Protein AF-A0A0H4X5N9-F1 (afdb_monomer)

Sequence (51 aa):
MRLEQVEDKGTLIILTPERFTASNPEHVALAEVVHATLEQAGLMRPLQAQP

Structure (mmCIF, N/CA/C/O backbone):
data_AF-A0A0H4X5N9-F1
#
_entry.id   AF-A0A0H4X5N9-F1
#
loop_
_atom_site.group_PDB
_atom_site.id
_atom_site.type_symbol
_atom_site.label_atom_id
_atom_site.label_alt_id
_atom_site.label_comp_id
_atom_site.label_asym_id
_atom_site.label_entity_id
_atom_site.label_seq_id
_atom_site.pdbx_PDB_ins_code
_atom_site.Cartn_x
_atom_site.Cartn_y
_atom_site.Cartn_z
_atom_site.occupancy
_atom_site.B_iso_or_equiv
_atom_site.auth_seq_id
_atom_site.auth_comp_id
_atom_site.auth_asym_id
_atom_site.auth_atom_id
_atom_site.pdbx_PDB_model_num
ATOM 1 N N . MET A 1 1 ? -5.052 -6.998 -5.230 1.00 83.06 1 MET A N 1
ATOM 2 C CA . MET A 1 1 ? -5.184 -6.439 -3.871 1.00 83.06 1 MET A CA 1
ATOM 3 C C . MET A 1 1 ? -5.919 -7.410 -2.958 1.00 83.06 1 MET A C 1
ATOM 5 O O . MET A 1 1 ? -6.952 -7.938 -3.356 1.00 83.06 1 MET A O 1
ATOM 9 N N . ARG A 1 2 ? -5.391 -7.644 -1.755 1.00 92.56 2 ARG A N 1
ATOM 10 C CA . ARG A 1 2 ? -6.022 -8.429 -0.682 1.00 92.56 2 ARG A CA 1
ATOM 11 C C . ARG A 1 2 ? -5.934 -7.651 0.634 1.00 92.56 2 ARG A C 1
ATOM 13 O O . ARG A 1 2 ? -4.951 -6.950 0.852 1.00 92.56 2 ARG A O 1
ATOM 20 N N . LEU A 1 3 ? -6.944 -7.796 1.488 1.00 93.81 3 LEU A N 1
ATOM 21 C CA . LEU A 1 3 ? -6.957 -7.272 2.853 1.00 93.81 3 LEU A CA 1
ATOM 22 C C . LEU A 1 3 ? -6.822 -8.432 3.841 1.00 93.81 3 LEU A C 1
ATOM 24 O O . LEU A 1 3 ? -7.550 -9.417 3.723 1.00 93.81 3 LEU A O 1
ATOM 28 N N . GLU A 1 4 ? -5.919 -8.308 4.806 1.00 95.75 4 GLU A N 1
ATOM 29 C CA . GLU A 1 4 ? -5.722 -9.296 5.869 1.00 95.75 4 GLU A CA 1
ATOM 30 C C . GLU A 1 4 ? -5.793 -8.608 7.236 1.00 95.75 4 GLU A C 1
ATOM 32 O O . GLU A 1 4 ? -5.226 -7.533 7.430 1.00 95.75 4 GLU A O 1
ATOM 37 N N . GLN A 1 5 ? -6.522 -9.201 8.184 1.00 96.06 5 GLN A N 1
ATOM 38 C CA . GLN A 1 5 ? -6.559 -8.704 9.561 1.00 96.06 5 GLN A CA 1
ATOM 39 C C . GLN A 1 5 ? -5.297 -9.159 10.291 1.00 96.06 5 GLN A C 1
ATOM 41 O O . GLN A 1 5 ? -4.971 -10.345 10.290 1.00 96.06 5 GLN A O 1
ATOM 46 N N . VAL A 1 6 ? -4.607 -8.218 10.926 1.00 96.69 6 VAL A N 1
ATOM 47 C CA . VAL A 1 6 ? -3.414 -8.464 11.735 1.00 96.69 6 VAL A CA 1
ATOM 48 C C . VAL A 1 6 ? -3.785 -8.208 13.185 1.00 96.69 6 VAL A C 1
ATOM 50 O O 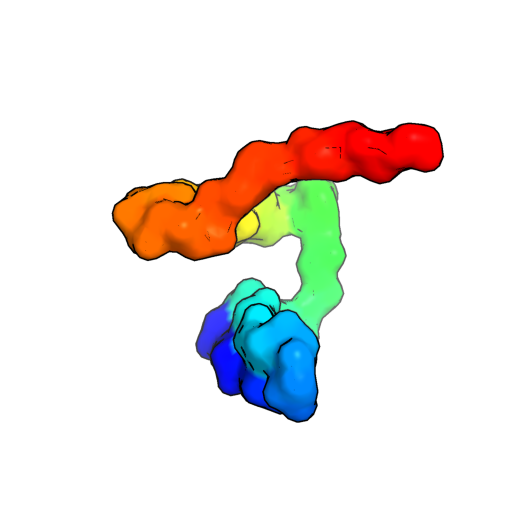. VAL A 1 6 ? -3.578 -7.108 13.686 1.00 96.69 6 VAL A O 1
ATOM 53 N N . GLU A 1 7 ? -4.373 -9.222 13.823 1.00 93.94 7 GLU A N 1
ATOM 54 C CA . GLU A 1 7 ? -4.754 -9.241 15.245 1.00 93.94 7 GLU A CA 1
ATOM 55 C C . GLU A 1 7 ? -5.227 -7.869 15.774 1.00 93.94 7 GLU A C 1
ATOM 57 O O . GLU A 1 7 ? -6.216 -7.319 15.291 1.00 93.94 7 GLU A O 1
ATOM 62 N N . ASP A 1 8 ? -4.514 -7.299 16.748 1.00 93.81 8 ASP A N 1
ATOM 63 C CA . ASP A 1 8 ? -4.782 -5.999 17.369 1.00 93.81 8 ASP A CA 1
ATOM 64 C C . ASP A 1 8 ? -4.091 -4.818 16.653 1.00 93.81 8 ASP A C 1
ATOM 66 O O . ASP A 1 8 ? -4.176 -3.676 17.106 1.00 93.81 8 ASP A O 1
ATOM 70 N N . LYS A 1 9 ? -3.384 -5.072 15.546 1.00 92.12 9 LYS A N 1
ATOM 71 C CA . LYS A 1 9 ? -2.572 -4.090 14.803 1.00 92.12 9 LYS A CA 1
ATOM 72 C C . LYS A 1 9 ? -3.320 -3.423 13.652 1.00 92.12 9 LYS A C 1
ATOM 74 O O . LYS A 1 9 ? -2.872 -2.388 13.162 1.00 92.12 9 LYS A O 1
ATOM 79 N N . GLY A 1 10 ? -4.449 -3.989 13.232 1.00 92.12 10 GLY A N 1
ATOM 80 C CA . GLY A 1 10 ? -5.307 -3.437 12.184 1.00 92.12 10 GLY A CA 1
ATOM 81 C C . GLY A 1 10 ? -5.302 -4.275 10.909 1.00 92.12 10 GLY A C 1
ATOM 82 O O . GLY A 1 10 ? -5.305 -5.499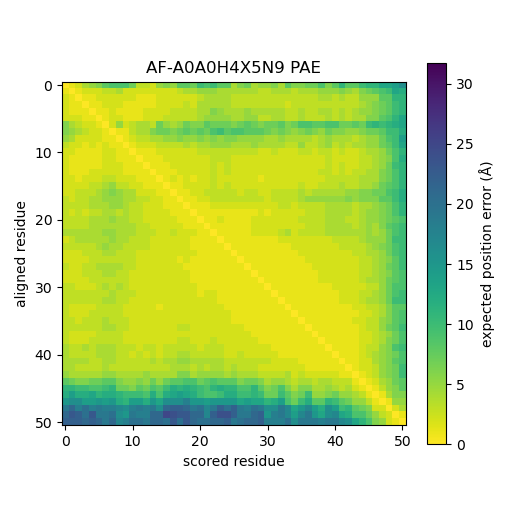 10.958 1.00 92.12 10 GLY A O 1
ATOM 83 N N . THR A 1 11 ? -5.357 -3.620 9.748 1.00 94.00 11 THR A N 1
ATOM 84 C CA . THR A 1 11 ? -5.500 -4.290 8.445 1.00 94.00 11 THR A CA 1
ATOM 85 C C . THR A 1 11 ? -4.243 -4.125 7.598 1.00 94.00 11 THR A C 1
ATOM 87 O O . THR A 1 11 ? -3.813 -3.005 7.328 1.00 94.00 11 THR A O 1
ATOM 90 N N . LEU A 1 12 ? -3.683 -5.240 7.133 1.00 94.19 12 LEU A N 1
ATOM 91 C CA . LEU A 1 12 ? -2.632 -5.278 6.125 1.00 94.19 12 LEU A CA 1
ATOM 92 C C . LEU A 1 12 ? -3.256 -5.256 4.727 1.00 94.19 12 LEU A C 1
ATOM 94 O O . LEU A 1 12 ? -4.096 -6.093 4.392 1.00 94.19 12 LEU A O 1
ATOM 98 N N . ILE A 1 13 ? -2.814 -4.314 3.897 1.00 92.62 13 ILE A N 1
ATOM 99 C CA . ILE A 1 13 ? -3.209 -4.218 2.490 1.00 92.62 13 ILE A CA 1
ATOM 100 C C . ILE A 1 13 ? -2.073 -4.775 1.638 1.00 92.62 13 ILE A C 1
ATOM 102 O O . ILE A 1 13 ? -1.019 -4.157 1.501 1.00 92.62 13 ILE A O 1
ATOM 106 N N . ILE A 1 14 ? -2.292 -5.942 1.040 1.00 94.38 14 ILE A N 1
ATOM 107 C CA . ILE A 1 14 ? -1.358 -6.545 0.089 1.00 94.38 14 ILE A CA 1
ATOM 108 C C . ILE A 1 14 ? -1.714 -6.024 -1.304 1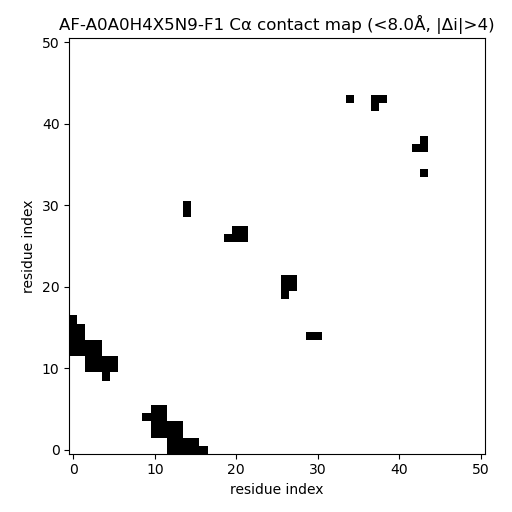.00 94.38 14 ILE A C 1
ATOM 110 O O . ILE A 1 14 ? -2.749 -6.394 -1.870 1.00 94.38 14 ILE A O 1
ATOM 114 N N . LEU A 1 15 ? -0.861 -5.154 -1.853 1.00 93.81 15 LEU A N 1
ATOM 115 C CA . LEU A 1 15 ? -1.070 -4.523 -3.162 1.00 93.81 15 LEU A CA 1
ATOM 116 C C . LEU A 1 15 ? -1.072 -5.568 -4.291 1.00 93.81 15 LEU A C 1
ATOM 118 O O . LEU A 1 15 ? -2.055 -5.689 -5.030 1.00 93.81 15 LEU A O 1
ATOM 122 N N . THR A 1 16 ? -0.021 -6.388 -4.342 1.00 93.06 16 THR A N 1
ATOM 123 C CA . THR A 1 16 ? 0.194 -7.481 -5.305 1.00 93.06 16 THR A CA 1
ATOM 124 C C . THR A 1 16 ? 0.810 -8.696 -4.591 1.00 93.06 16 THR A C 1
ATOM 126 O O . THR A 1 16 ? 1.527 -8.507 -3.605 1.00 93.06 16 THR A O 1
ATOM 129 N N . PRO A 1 17 ? 0.516 -9.941 -5.018 1.00 91.75 17 PRO A N 1
ATOM 130 C CA . PRO A 1 17 ? 1.163 -11.140 -4.480 1.00 91.75 17 PRO A CA 1
ATOM 131 C C . PRO A 1 17 ? 2.631 -11.300 -4.910 1.00 91.75 17 PRO A C 1
ATOM 133 O O . PRO A 1 17 ? 3.351 -12.098 -4.312 1.00 91.75 17 PRO A O 1
ATOM 136 N N . GLU A 1 18 ? 3.078 -10.595 -5.950 1.00 94.00 18 GLU A N 1
ATOM 137 C CA . GLU A 1 18 ? 4.465 -10.661 -6.414 1.00 94.00 18 GLU A CA 1
ATOM 138 C C . GLU A 1 18 ? 5.384 -9.693 -5.656 1.00 94.00 18 GLU A C 1
ATOM 140 O O . GLU A 1 18 ? 4.941 -8.847 -4.876 1.00 94.00 18 GLU A O 1
ATOM 145 N N . ARG A 1 19 ? 6.701 -9.809 -5.870 1.00 95.00 19 ARG A N 1
ATOM 146 C CA . ARG A 1 19 ? 7.655 -8.900 -5.230 1.00 95.00 19 ARG A CA 1
ATOM 147 C C . ARG A 1 19 ? 7.475 -7.485 -5.776 1.00 95.00 19 ARG A C 1
ATOM 149 O O . ARG A 1 19 ? 7.847 -7.194 -6.908 1.00 95.00 19 ARG A O 1
ATOM 156 N N . PHE A 1 20 ? 7.013 -6.601 -4.905 1.00 95.44 20 PHE A N 1
ATOM 157 C CA . PHE A 1 20 ? 6.894 -5.178 -5.173 1.00 95.44 20 PHE A CA 1
ATOM 158 C C . PHE A 1 20 ? 8.267 -4.488 -5.172 1.00 95.44 20 PHE A C 1
ATOM 160 O O . PHE A 1 20 ? 9.102 -4.740 -4.301 1.00 95.44 20 PHE A O 1
ATOM 167 N N . THR A 1 21 ? 8.513 -3.618 -6.150 1.00 96.44 21 THR A N 1
ATOM 168 C CA . THR A 1 21 ? 9.810 -2.957 -6.370 1.00 96.44 21 THR A CA 1
ATOM 169 C C . THR A 1 21 ? 9.618 -1.510 -6.802 1.00 96.44 21 THR A C 1
ATOM 171 O O . THR A 1 21 ? 8.739 -1.212 -7.602 1.00 96.44 21 THR A O 1
ATOM 174 N N . ALA A 1 22 ? 10.493 -0.618 -6.332 1.00 96.81 22 ALA A N 1
ATOM 175 C CA . ALA A 1 22 ? 10.485 0.789 -6.739 1.00 96.81 22 ALA A CA 1
ATOM 176 C C . ALA A 1 22 ? 10.977 1.010 -8.183 1.00 96.81 22 ALA A C 1
ATOM 178 O O . ALA A 1 22 ? 10.745 2.065 -8.760 1.00 96.81 22 ALA A O 1
ATOM 179 N N . SER A 1 23 ? 11.668 0.027 -8.772 1.00 97.31 23 SER A N 1
ATOM 180 C CA . SER A 1 23 ? 12.160 0.097 -10.151 1.00 97.31 23 SER A CA 1
ATOM 181 C C . SER A 1 23 ? 11.104 -0.243 -11.204 1.00 97.31 23 SER A C 1
ATOM 183 O O . SER A 1 23 ? 11.326 0.037 -12.379 1.00 97.31 23 SER A O 1
ATOM 185 N N . ASN A 1 24 ? 9.981 -0.856 -10.815 1.00 97.44 24 ASN A N 1
ATOM 186 C CA . ASN A 1 24 ? 8.878 -1.119 -11.731 1.00 97.44 24 ASN A CA 1
ATOM 187 C C . ASN A 1 24 ? 7.875 0.052 -11.667 1.00 97.44 24 ASN A C 1
ATOM 189 O O . ASN A 1 24 ? 7.258 0.249 -10.617 1.00 97.44 24 ASN A O 1
ATOM 193 N N . PRO A 1 25 ? 7.667 0.811 -12.756 1.0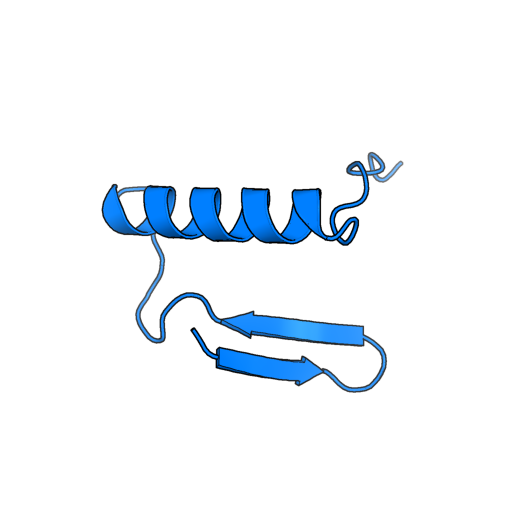0 97.31 25 PRO A N 1
ATOM 194 C CA . PRO A 1 25 ? 6.733 1.936 -12.757 1.00 97.31 25 PRO A CA 1
ATOM 195 C C . PRO A 1 25 ? 5.280 1.525 -12.475 1.00 97.31 25 PRO A C 1
ATOM 197 O O . PRO A 1 25 ? 4.540 2.297 -11.873 1.00 97.31 25 PRO A O 1
ATOM 200 N N . GLU A 1 26 ? 4.870 0.306 -12.836 1.00 96.25 26 GLU A N 1
ATOM 201 C CA . GLU A 1 26 ? 3.512 -0.183 -12.557 1.00 96.25 26 GLU A CA 1
ATOM 202 C C . GLU A 1 26 ? 3.274 -0.371 -11.056 1.00 96.25 26 GLU A C 1
ATOM 204 O O . GLU A 1 26 ? 2.196 -0.070 -10.542 1.00 96.25 26 GLU A O 1
ATOM 209 N N . HIS A 1 27 ? 4.305 -0.811 -10.328 1.00 96.38 27 HIS A N 1
ATOM 210 C CA . HIS A 1 27 ? 4.255 -0.906 -8.875 1.00 96.38 27 HIS A CA 1
ATOM 211 C C . HIS A 1 27 ? 4.085 0.483 -8.257 1.00 96.38 27 HIS A C 1
ATOM 213 O O . HIS A 1 27 ? 3.182 0.684 -7.449 1.00 96.38 27 HIS A O 1
ATOM 219 N N . VAL A 1 28 ? 4.888 1.462 -8.678 1.00 97.25 28 VAL A N 1
ATOM 220 C CA . V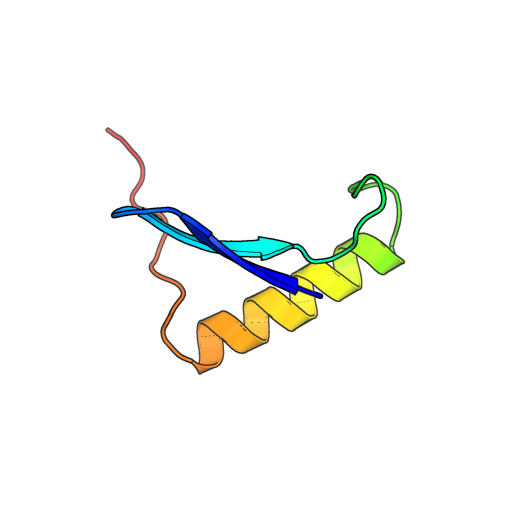AL A 1 28 ? 4.788 2.840 -8.169 1.00 97.25 28 VAL A CA 1
ATOM 221 C C . VAL A 1 28 ? 3.385 3.408 -8.393 1.00 97.25 28 VAL A C 1
ATOM 223 O O . VAL A 1 28 ? 2.768 3.883 -7.441 1.00 97.25 28 VAL A O 1
ATOM 226 N N . ALA A 1 29 ? 2.833 3.252 -9.599 1.00 96.94 29 ALA A N 1
ATOM 227 C CA . ALA A 1 29 ? 1.478 3.701 -9.913 1.00 96.94 29 ALA A CA 1
ATOM 228 C C . ALA A 1 29 ? 0.413 3.034 -9.020 1.00 96.94 29 ALA A C 1
ATOM 230 O O . ALA A 1 29 ? -0.502 3.697 -8.529 1.00 96.94 29 ALA A O 1
ATOM 231 N N . LEU A 1 30 ? 0.538 1.729 -8.751 1.00 95.62 30 LEU A N 1
ATOM 232 C CA . LEU A 1 30 ? -0.371 1.023 -7.845 1.00 95.62 30 LEU A CA 1
ATOM 233 C C . LEU A 1 30 ? -0.285 1.559 -6.405 1.00 95.62 30 LEU A C 1
ATOM 235 O O . LEU A 1 30 ? -1.318 1.712 -5.749 1.00 95.62 30 LEU A O 1
ATOM 239 N N . ALA A 1 31 ? 0.919 1.863 -5.913 1.00 94.75 31 ALA A N 1
ATOM 240 C CA . ALA A 1 31 ? 1.087 2.481 -4.599 1.00 94.75 31 ALA A CA 1
ATOM 241 C C . ALA A 1 31 ? 0.451 3.875 -4.536 1.00 94.75 31 ALA A C 1
ATOM 243 O O . ALA A 1 31 ? -0.234 4.163 -3.558 1.00 94.75 31 ALA A O 1
ATOM 244 N N . GLU A 1 32 ? 0.620 4.711 -5.563 1.00 96.19 32 GLU A N 1
ATOM 245 C CA . GLU A 1 32 ? 0.024 6.053 -5.619 1.00 96.19 32 GLU A CA 1
ATOM 246 C C . GLU A 1 32 ? -1.506 6.008 -5.562 1.00 96.19 32 GLU A C 1
ATOM 248 O O . GLU A 1 32 ? -2.118 6.718 -4.763 1.00 96.19 32 GLU A O 1
ATOM 253 N N . VAL A 1 33 ? -2.131 5.124 -6.346 1.00 95.69 33 VAL A N 1
ATOM 254 C CA . VAL A 1 33 ? -3.594 4.969 -6.360 1.00 95.69 33 VAL A CA 1
ATOM 255 C C . VAL A 1 33 ? -4.120 4.549 -4.989 1.00 95.69 33 VAL A C 1
ATOM 257 O O . VAL A 1 33 ? -5.098 5.117 -4.490 1.00 95.69 33 VAL A O 1
ATOM 260 N N . VAL A 1 34 ? -3.479 3.565 -4.352 1.00 94.50 34 VAL A N 1
ATOM 261 C CA . VAL A 1 34 ? -3.911 3.105 -3.027 1.00 94.50 34 VAL A CA 1
ATOM 262 C C . VAL A 1 34 ? -3.655 4.175 -1.970 1.00 94.50 34 VAL A C 1
ATOM 264 O O . VAL A 1 34 ? -4.521 4.403 -1.130 1.00 94.50 34 VAL A O 1
ATOM 267 N N . HIS A 1 35 ? -2.529 4.884 -2.040 1.00 93.69 35 HIS A N 1
ATOM 268 C CA . HIS A 1 35 ? -2.227 5.985 -1.132 1.00 93.69 35 HIS A CA 1
ATOM 269 C C . HIS A 1 35 ? -3.291 7.085 -1.202 1.00 93.69 35 HIS A C 1
ATOM 271 O O . HIS A 1 35 ? -3.865 7.434 -0.174 1.00 93.69 35 HIS A O 1
ATOM 277 N N . ALA A 1 36 ? -3.623 7.554 -2.409 1.00 95.19 36 ALA 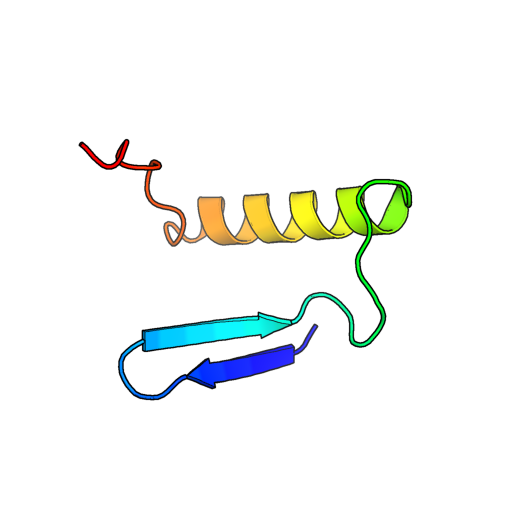A N 1
ATOM 278 C CA . ALA A 1 36 ? -4.665 8.557 -2.619 1.00 95.19 36 ALA A CA 1
ATOM 279 C C . ALA A 1 36 ? -6.034 8.078 -2.110 1.00 95.19 36 ALA A C 1
ATOM 281 O O . ALA A 1 36 ? -6.777 8.841 -1.499 1.00 95.19 36 ALA A O 1
ATOM 282 N N . THR A 1 37 ? -6.356 6.797 -2.305 1.00 95.12 37 THR A N 1
ATOM 283 C CA . THR A 1 37 ? -7.609 6.211 -1.806 1.00 95.12 37 THR A CA 1
ATOM 284 C C . THR A 1 37 ? -7.669 6.234 -0.275 1.00 95.12 37 THR A C 1
ATOM 286 O O . THR A 1 37 ? -8.682 6.621 0.307 1.00 95.12 37 THR A O 1
ATOM 289 N N . LEU A 1 38 ? -6.584 5.837 0.396 1.00 94.06 38 LEU A N 1
ATOM 290 C CA . LEU A 1 38 ? -6.511 5.835 1.859 1.00 94.06 38 LEU A CA 1
ATOM 291 C C . LEU A 1 38 ? -6.504 7.253 2.436 1.00 94.06 38 LEU A C 1
ATOM 293 O O . LEU A 1 38 ? -7.083 7.486 3.496 1.00 94.06 38 LEU A O 1
ATOM 297 N N . GLU A 1 39 ? -5.871 8.197 1.744 1.00 94.69 39 GLU A N 1
ATOM 298 C CA . GLU A 1 39 ? -5.875 9.611 2.110 1.00 94.69 39 GLU A CA 1
ATOM 299 C C . GLU A 1 39 ? -7.288 10.198 2.027 1.00 94.69 39 GLU A C 1
ATOM 301 O O . GLU A 1 39 ? -7.767 10.778 3.001 1.00 94.69 39 GLU A O 1
ATOM 306 N N . GLN A 1 40 ? -8.004 9.962 0.923 1.00 95.44 40 GLN A N 1
ATOM 307 C CA . GLN A 1 40 ? -9.399 10.387 0.758 1.00 95.44 40 GLN A CA 1
ATOM 308 C C . GLN A 1 40 ? -10.335 9.764 1.800 1.00 95.44 40 GLN A C 1
ATOM 310 O O . GLN A 1 40 ? -11.290 10.403 2.238 1.00 95.44 40 GLN A O 1
ATOM 315 N N . ALA A 1 41 ? -10.052 8.533 2.226 1.00 94.19 41 ALA A N 1
ATOM 316 C CA . ALA A 1 41 ? -10.784 7.863 3.295 1.00 94.19 41 ALA A CA 1
ATOM 317 C C . ALA A 1 41 ? -10.417 8.366 4.708 1.00 94.19 41 ALA A C 1
ATOM 319 O O . ALA A 1 41 ? -10.996 7.897 5.688 1.00 94.19 41 ALA A O 1
ATOM 320 N N . GLY A 1 42 ? -9.450 9.282 4.843 1.00 94.25 42 GLY A N 1
ATOM 321 C CA . GLY A 1 42 ? -8.974 9.784 6.135 1.00 94.25 42 GLY A CA 1
ATOM 322 C C . GLY A 1 42 ? -8.187 8.753 6.952 1.00 94.25 42 GLY A C 1
ATOM 323 O O . GLY A 1 42 ? -8.038 8.904 8.163 1.00 94.25 42 GLY A O 1
ATOM 324 N N . LEU A 1 43 ? -7.694 7.689 6.309 1.00 92.00 43 LEU A N 1
ATOM 325 C CA . LEU A 1 43 ? -6.953 6.600 6.955 1.00 92.00 43 LEU A CA 1
ATOM 326 C C . LEU A 1 43 ? -5.446 6.873 7.034 1.00 92.00 43 LEU A C 1
ATOM 328 O O . LEU A 1 43 ? -4.739 6.237 7.819 1.00 92.00 43 LEU A O 1
ATOM 332 N N . MET A 1 44 ? -4.952 7.834 6.254 1.00 90.69 44 MET A N 1
ATOM 333 C CA . MET A 1 44 ? -3.563 8.280 6.303 1.00 90.69 44 MET A CA 1
ATOM 334 C C . MET A 1 44 ? -3.403 9.364 7.368 1.00 90.69 44 MET A C 1
ATOM 336 O O . MET A 1 44 ? -4.018 10.426 7.301 1.00 90.69 44 MET A O 1
ATOM 340 N N . ARG A 1 45 ? -2.556 9.097 8.365 1.00 85.50 45 ARG A N 1
ATOM 341 C CA . ARG A 1 45 ? -2.129 10.101 9.346 1.00 85.50 45 ARG A CA 1
ATOM 342 C C . ARG A 1 45 ? -0.754 10.641 8.948 1.00 85.50 45 ARG A C 1
ATOM 344 O O . ARG A 1 45 ? 0.050 9.864 8.430 1.00 85.50 45 ARG A O 1
ATOM 351 N N . PRO A 1 46 ? -0.459 11.927 9.213 1.00 82.38 46 PRO A N 1
ATOM 352 C CA . PRO A 1 46 ? 0.877 12.468 9.015 1.00 82.38 46 PRO A CA 1
ATOM 353 C C . PRO A 1 46 ? 1.909 11.596 9.726 1.00 82.38 46 PRO A C 1
ATOM 355 O O . PRO A 1 46 ? 1.675 11.157 10.857 1.00 82.38 46 PRO A O 1
ATOM 358 N N . LEU A 1 47 ? 3.047 11.357 9.072 1.00 80.06 47 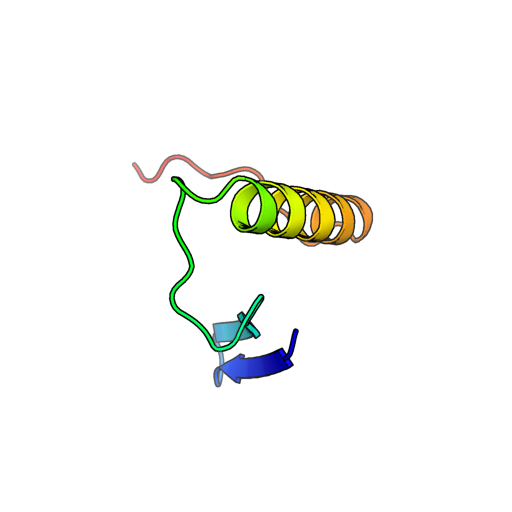LEU A N 1
ATOM 359 C CA . LEU A 1 47 ? 4.167 10.677 9.707 1.00 80.06 47 LEU A CA 1
ATOM 360 C C . LEU A 1 47 ? 4.612 11.528 10.896 1.00 80.06 47 LEU A C 1
ATOM 362 O O . LEU A 1 47 ? 5.153 12.620 10.728 1.00 80.06 47 LEU A O 1
ATOM 366 N N . GLN A 1 48 ? 4.355 11.042 12.106 1.00 76.00 48 GLN A N 1
ATOM 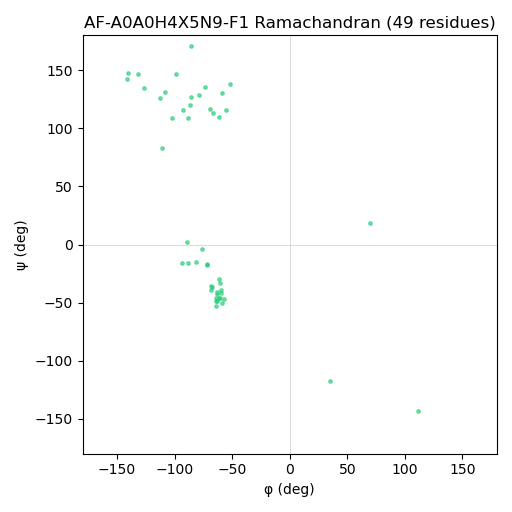367 C CA . GLN A 1 48 ? 5.000 11.596 13.283 1.00 76.00 48 GLN A CA 1
ATOM 368 C C . GLN A 1 48 ? 6.466 11.194 13.176 1.00 76.00 48 GLN A C 1
ATOM 370 O O . GLN A 1 48 ? 6.770 10.002 13.145 1.00 76.00 48 GLN A O 1
ATOM 375 N N . ALA A 1 49 ? 7.363 12.175 13.053 1.00 68.62 49 ALA A N 1
ATOM 376 C CA . ALA A 1 49 ? 8.783 11.905 13.194 1.00 68.62 49 ALA A CA 1
ATOM 377 C C . ALA A 1 49 ? 8.971 11.231 14.559 1.00 68.62 49 ALA A C 1
ATOM 379 O O . ALA A 1 49 ? 8.628 11.812 15.591 1.00 68.62 49 ALA A O 1
ATOM 380 N N . GLN A 1 50 ? 9.409 9.973 14.549 1.00 60.47 50 GLN A N 1
ATOM 381 C CA . GLN A 1 50 ? 9.787 9.280 15.773 1.00 60.47 50 GLN A CA 1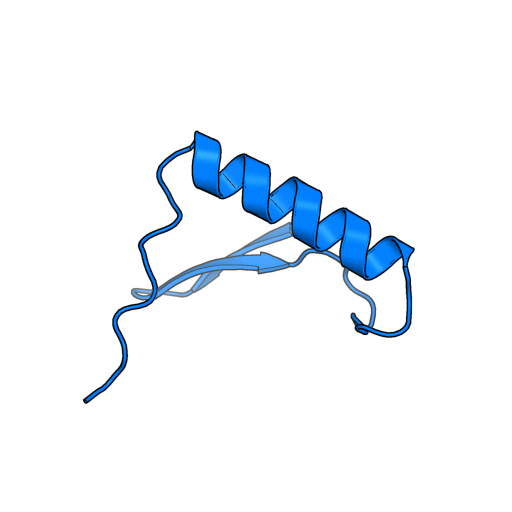
ATOM 382 C C . GLN A 1 50 ? 10.913 10.115 16.420 1.00 60.47 50 GLN A C 1
ATOM 384 O O . GLN A 1 50 ? 11.817 10.516 15.680 1.00 60.47 50 GLN A O 1
ATOM 389 N N . PRO A 1 51 ? 10.839 10.451 17.722 1.00 56.19 51 PRO A N 1
ATOM 390 C CA . PRO A 1 51 ? 11.888 11.218 18.393 1.00 56.19 51 PRO A CA 1
ATOM 391 C C . PRO A 1 51 ? 13.249 10.515 18.359 1.00 56.19 51 PRO A C 1
ATOM 393 O O . PRO A 1 51 ? 13.273 9.263 18.289 1.00 56.19 51 PRO A O 1
#

Organism: NCBI:txid1297742

pLDDT: mean 91.48, std 8.7, range [56.19, 97.44]

InterPro domains:
  IPR028969 Immunity protein 52 [PF15579] (2-47)

Radius of gyration: 12.78 Å; Cα contacts (8 Å, |Δi|>4): 33; chains: 1; bounding box: 23×24×31 Å

Secondary structure (DSSP, 8-state):
-EEEEETTTEEEEES-SS---TT-HHHHHHHHHHHHHHHHTT-PPP-----

Solvent-accessible surface area (backbone atoms only — not comparable to full-atom values): 3386 Å² total; per-residue (Å²): 107,50,79,43,79,43,86,96,81,44,75,47,76,42,70,59,98,62,91,80,47,88,86,40,67,66,46,47,53,53,52,52,55,53,50,54,52,36,46,77,70,66,70,60,71,81,82,73,78,78,130

Mean predicted aligned error: 4.32 Å

Foldseek 3Di:
DDWDQDPPPGIDDDQDPDDQDPPDVVSVVSVVVVVVVCVVVVNDDPDDDDD